Protein AF-A0A2V5XEL5-F1 (afdb_monomer_lite)

Radius of gyration: 13.56 Å; chains: 1; bounding box: 32×24×36 Å

Sequence (97 aa):
MRRMNNFTPRAQQVLQLARKEADRFNHNYVGTEHLLLGLIKLGQGVAVNVLQKMGLDLETVRMEVEKQVGSGPETKIVGNIPYTPRVKKVLALAGKE

Foldseek 3Di:
DPDPVPDDPLLVQLVVQLVVLCVVLLHLEREPLSSLLSNCVSVDDDSVVVCVVVVHHSVNSSVVVCVVPPGDDPDHDPDDRYYDPVVVVVVVVVVVD

pLDDT: mean 86.6, std 10.84, range [43.22, 96.5]

Secondary structure (DSSP, 8-state):
---GGGS-HHHHHHHHHHHHHHHHTT-SSB-HHHHHHHHHHT--SHHHHHHHHTT--HHHHHHHHHHHH----SS---S-PPBPHHHHHHHHHHTT-

Structure (mmCIF, N/CA/C/O backbone):
data_AF-A0A2V5XEL5-F1
#
_entry.id   AF-A0A2V5XEL5-F1
#
loop_
_atom_site.group_PDB
_atom_site.id
_atom_site.type_symbol
_atom_site.label_atom_id
_atom_site.label_alt_id
_atom_site.label_comp_id
_atom_site.label_asym_id
_atom_site.label_entity_id
_atom_site.label_seq_id
_atom_site.pdbx_PDB_ins_code
_atom_site.Cartn_x
_atom_site.Cartn_y
_atom_site.Cartn_z
_atom_site.occupancy
_atom_site.B_iso_or_equiv
_atom_site.auth_seq_id
_atom_site.auth_comp_id
_atom_site.auth_asym_id
_atom_site.auth_atom_id
_atom_site.pdbx_PDB_model_num
ATOM 1 N N . MET A 1 1 ? -6.998 -13.439 -16.107 1.00 43.22 1 MET A N 1
ATOM 2 C CA . MET A 1 1 ? -6.780 -12.116 -15.476 1.00 43.22 1 MET A CA 1
ATOM 3 C C . MET A 1 1 ? -8.085 -11.692 -14.806 1.00 43.22 1 MET A C 1
ATOM 5 O O . MET A 1 1 ? -8.964 -11.154 -15.465 1.00 43.22 1 MET A O 1
ATOM 9 N N . ARG A 1 2 ? -8.294 -12.075 -13.537 1.00 44.34 2 ARG A N 1
ATOM 10 C CA . ARG A 1 2 ? -9.549 -11.804 -12.815 1.00 44.34 2 ARG A CA 1
ATOM 11 C C . ARG A 1 2 ? -9.604 -10.294 -12.548 1.00 44.34 2 ARG A C 1
ATOM 13 O O . ARG A 1 2 ? -8.691 -9.760 -11.924 1.00 44.34 2 ARG A O 1
ATOM 20 N N . ARG A 1 3 ? -10.579 -9.607 -13.154 1.00 49.34 3 ARG A N 1
ATOM 21 C CA . ARG A 1 3 ? -10.672 -8.139 -13.202 1.00 49.34 3 ARG A CA 1
ATOM 22 C C . ARG A 1 3 ? -10.624 -7.553 -11.787 1.00 49.34 3 ARG A C 1
ATOM 24 O O . ARG A 1 3 ? -11.320 -8.034 -10.901 1.00 49.34 3 ARG A O 1
ATOM 31 N N . MET A 1 4 ? -9.875 -6.466 -11.608 1.00 55.19 4 MET A N 1
ATOM 32 C CA . MET A 1 4 ? -9.836 -5.646 -10.383 1.00 55.19 4 MET A CA 1
ATOM 33 C C . MET A 1 4 ? -11.179 -4.928 -10.086 1.00 55.19 4 MET A C 1
ATOM 35 O O . MET A 1 4 ? -11.240 -4.085 -9.198 1.00 55.19 4 MET A O 1
ATOM 39 N N . ASN A 1 5 ? -12.259 -5.275 -10.800 1.00 55.72 5 ASN A N 1
ATOM 40 C CA . ASN A 1 5 ? -13.586 -4.655 -10.723 1.00 55.72 5 ASN A CA 1
ATOM 41 C C . ASN A 1 5 ? -14.441 -5.138 -9.536 1.00 55.72 5 ASN A C 1
ATOM 43 O O . ASN A 1 5 ? -15.536 -4.624 -9.355 1.00 55.72 5 ASN A O 1
ATOM 47 N N . ASN A 1 6 ? -13.965 -6.090 -8.724 1.00 73.12 6 ASN A N 1
ATOM 48 C CA . ASN A 1 6 ? -14.725 -6.626 -7.582 1.00 73.12 6 ASN A CA 1
ATOM 49 C C . ASN A 1 6 ? -14.360 -5.984 -6.232 1.00 73.12 6 ASN A C 1
ATOM 51 O O . ASN A 1 6 ? -14.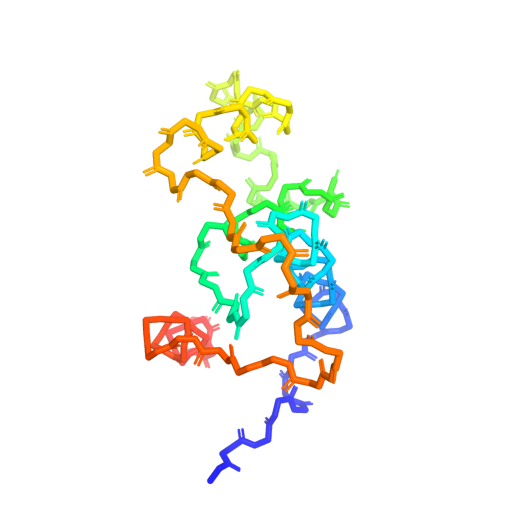825 -6.438 -5.192 1.00 73.12 6 ASN A O 1
ATOM 55 N N . PHE A 1 7 ? -13.516 -4.952 -6.223 1.00 83.19 7 PHE A N 1
ATOM 56 C CA . PHE A 1 7 ? -13.183 -4.232 -4.997 1.00 83.19 7 PHE A CA 1
ATOM 57 C C . PHE A 1 7 ? -14.164 -3.090 -4.743 1.00 83.19 7 PHE A C 1
ATOM 59 O O . PHE A 1 7 ? -14.578 -2.403 -5.676 1.00 83.19 7 PHE A O 1
ATOM 66 N N . THR A 1 8 ? -14.488 -2.861 -3.467 1.00 87.75 8 THR A N 1
ATOM 67 C CA . THR A 1 8 ? -15.281 -1.699 -3.044 1.00 87.75 8 THR A CA 1
ATOM 68 C C . THR A 1 8 ? -14.617 -0.396 -3.511 1.00 87.75 8 THR A C 1
ATOM 70 O O . THR A 1 8 ? -13.388 -0.362 -3.649 1.00 87.75 8 THR A O 1
ATOM 73 N N . PRO A 1 9 ? -15.370 0.707 -3.696 1.00 90.06 9 PRO A N 1
ATOM 74 C CA . PRO A 1 9 ? -14.787 2.002 -4.069 1.00 90.06 9 PRO A CA 1
ATOM 75 C C . PRO A 1 9 ? -13.635 2.419 -3.144 1.00 90.06 9 PRO A C 1
ATOM 77 O O . PRO A 1 9 ? -12.600 2.913 -3.584 1.00 90.06 9 PRO A O 1
ATOM 80 N N . ARG A 1 10 ? -13.771 2.103 -1.854 1.00 88.50 10 ARG A N 1
ATOM 81 C CA . ARG A 1 10 ? -12.737 2.304 -0.841 1.00 88.50 10 ARG A CA 1
ATOM 82 C C . ARG A 1 10 ? -11.468 1.496 -1.119 1.00 88.50 10 ARG A C 1
ATOM 84 O O . ARG A 1 10 ? -10.370 2.039 -1.059 1.00 88.50 10 ARG A O 1
ATOM 91 N N . ALA A 1 11 ? -11.598 0.205 -1.415 1.00 89.56 11 ALA A N 1
ATOM 92 C CA . ALA A 1 11 ? -10.452 -0.640 -1.740 1.00 89.56 11 ALA A CA 1
ATOM 93 C C . ALA A 1 11 ? -9.785 -0.208 -3.059 1.00 89.56 11 ALA A C 1
ATOM 95 O O . ALA A 1 11 ? -8.560 -0.198 -3.153 1.00 89.56 11 ALA A O 1
ATOM 96 N N . GLN A 1 12 ? -10.559 0.249 -4.048 1.00 91.88 12 GLN A N 1
ATOM 97 C CA . GLN A 1 12 ? -10.006 0.857 -5.262 1.00 91.88 12 GLN A CA 1
ATOM 98 C C . GLN A 1 12 ? -9.218 2.139 -4.957 1.00 91.88 12 GLN A C 1
ATOM 100 O O . GLN A 1 12 ? -8.131 2.331 -5.502 1.00 91.88 12 GLN A O 1
ATOM 105 N N . GLN A 1 13 ? -9.709 2.983 -4.045 1.00 93.25 13 GLN A N 1
ATOM 106 C CA . GLN A 1 13 ? -8.990 4.176 -3.600 1.00 93.25 13 GLN A CA 1
ATOM 107 C C . GLN A 1 13 ? -7.659 3.822 -2.920 1.00 93.25 13 GLN A C 1
ATOM 109 O O . GLN A 1 13 ? -6.645 4.448 -3.221 1.00 93.25 13 GLN A O 1
ATOM 114 N N . VAL A 1 14 ? -7.618 2.784 -2.077 1.00 93.56 14 VAL A N 1
ATOM 115 C CA . VAL A 1 14 ? -6.360 2.281 -1.485 1.00 93.56 14 VAL A CA 1
ATOM 116 C C . VAL A 1 14 ? -5.363 1.870 -2.569 1.00 93.56 14 VAL A C 1
ATOM 118 O O . VAL A 1 14 ? -4.190 2.228 -2.493 1.00 93.56 14 VAL A O 1
ATOM 121 N N . LEU A 1 15 ? -5.816 1.174 -3.616 1.00 94.06 15 LEU A N 1
ATOM 122 C CA . LEU A 1 15 ? -4.958 0.772 -4.735 1.00 94.06 15 LEU A CA 1
ATOM 123 C C . LEU A 1 15 ? -4.412 1.967 -5.527 1.00 94.06 15 LEU A C 1
ATOM 125 O O . LEU A 1 15 ? -3.274 1.916 -5.994 1.00 94.06 15 LEU A O 1
ATOM 129 N N . GLN A 1 16 ? -5.198 3.035 -5.678 1.00 94.44 16 GLN A N 1
ATOM 130 C CA . GLN A 1 16 ? -4.740 4.280 -6.302 1.00 94.44 16 GLN A CA 1
ATOM 131 C C . GLN A 1 16 ? -3.718 5.006 -5.423 1.00 94.44 16 GLN A C 1
ATOM 133 O O . GLN A 1 16 ? -2.699 5.473 -5.928 1.00 94.44 16 GLN A O 1
ATOM 138 N N . LEU A 1 17 ? -3.956 5.076 -4.110 1.00 95.44 17 LEU A N 1
ATOM 139 C CA . LEU A 1 17 ? -3.008 5.663 -3.161 1.00 95.44 17 LEU A CA 1
ATOM 140 C C . LEU A 1 17 ? -1.692 4.878 -3.135 1.00 95.44 17 LEU A C 1
ATOM 142 O O . LEU A 1 17 ? -0.630 5.486 -3.166 1.00 95.44 17 LEU A O 1
ATOM 146 N N . ALA A 1 18 ? -1.749 3.547 -3.193 1.00 95.44 18 ALA A N 1
ATOM 147 C CA . ALA A 1 18 ? -0.559 2.706 -3.277 1.00 95.44 18 ALA A CA 1
ATOM 148 C C . ALA A 1 18 ? 0.290 3.006 -4.523 1.00 95.44 18 ALA A C 1
ATOM 150 O O . ALA A 1 18 ? 1.513 3.047 -4.442 1.00 95.44 18 ALA A O 1
ATOM 151 N N . ARG A 1 19 ? -0.341 3.270 -5.675 1.00 94.88 19 ARG A N 1
ATOM 152 C CA . ARG A 1 19 ? 0.385 3.694 -6.885 1.00 94.88 19 ARG A CA 1
ATOM 153 C C . ARG A 1 19 ? 1.093 5.031 -6.683 1.00 94.88 19 ARG A C 1
ATOM 155 O O . ARG A 1 19 ? 2.265 5.134 -7.010 1.00 94.88 19 ARG A O 1
ATOM 162 N N . LYS A 1 20 ? 0.420 6.005 -6.064 1.00 94.06 20 LYS A N 1
ATOM 163 C CA . LYS A 1 20 ? 1.030 7.307 -5.747 1.00 94.06 20 LYS A CA 1
ATOM 164 C C . LYS A 1 20 ? 2.236 7.179 -4.813 1.00 94.06 20 LYS A C 1
ATOM 166 O O . LYS A 1 20 ? 3.202 7.912 -4.977 1.00 94.06 20 LYS A O 1
ATOM 171 N N . GLU A 1 21 ? 2.194 6.263 -3.846 1.00 94.12 21 GLU A N 1
ATOM 172 C CA . GLU A 1 21 ? 3.340 6.010 -2.961 1.00 94.12 21 GLU A CA 1
ATOM 173 C C . GLU A 1 21 ? 4.498 5.330 -3.717 1.00 94.12 21 GLU A C 1
ATOM 175 O O . GLU A 1 21 ? 5.651 5.685 -3.497 1.00 94.12 21 GLU A O 1
ATOM 180 N N . ALA A 1 22 ? 4.220 4.424 -4.664 1.00 94.00 22 ALA A N 1
ATOM 181 C CA . ALA A 1 22 ? 5.258 3.864 -5.539 1.00 94.00 22 ALA A CA 1
ATOM 182 C C . ALA A 1 22 ? 5.909 4.936 -6.425 1.00 94.00 22 ALA A C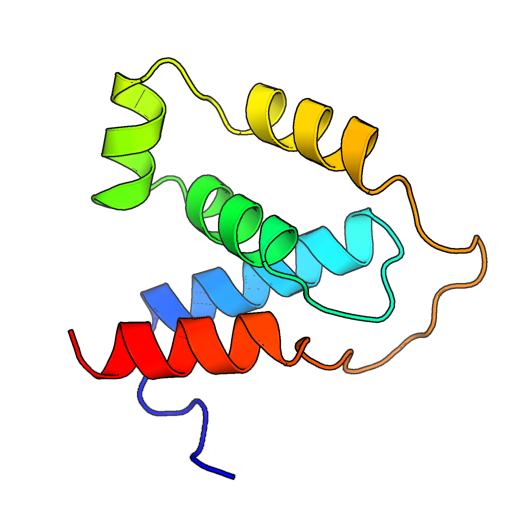 1
ATOM 184 O O . ALA A 1 22 ? 7.135 5.000 -6.518 1.00 94.00 22 ALA A O 1
ATOM 185 N N . ASP A 1 23 ? 5.104 5.845 -6.982 1.00 91.81 23 ASP A N 1
ATOM 186 C CA . ASP A 1 23 ? 5.597 6.984 -7.760 1.00 91.81 23 ASP A CA 1
ATOM 187 C C . ASP A 1 23 ? 6.441 7.952 -6.913 1.00 91.81 23 ASP A C 1
ATOM 189 O O . ASP A 1 23 ? 7.369 8.583 -7.430 1.00 91.81 23 ASP A O 1
ATOM 193 N N . ARG A 1 24 ? 6.122 8.087 -5.617 1.00 91.00 24 ARG A N 1
ATOM 194 C CA . ARG A 1 24 ? 6.864 8.914 -4.652 1.00 91.00 24 ARG A CA 1
ATOM 195 C C . ARG A 1 24 ? 8.244 8.336 -4.350 1.00 91.00 24 ARG A C 1
ATOM 197 O O . ARG A 1 24 ? 9.184 9.109 -4.218 1.00 91.00 24 ARG A O 1
ATOM 204 N N . PHE A 1 25 ? 8.365 7.012 -4.288 1.00 91.44 25 PHE A N 1
ATOM 205 C CA . PHE A 1 25 ? 9.644 6.322 -4.101 1.00 91.44 25 PHE A CA 1
ATOM 206 C C . PHE A 1 25 ? 10.393 6.031 -5.407 1.00 91.44 25 PHE A C 1
ATOM 208 O O . PHE A 1 25 ? 11.406 5.345 -5.381 1.00 91.44 25 PHE A O 1
ATOM 215 N N . ASN A 1 26 ? 9.920 6.514 -6.560 1.00 91.88 26 ASN A N 1
ATOM 216 C CA . ASN A 1 26 ? 10.487 6.188 -7.877 1.00 91.88 26 ASN A CA 1
ATOM 217 C C . ASN A 1 26 ? 10.533 4.672 -8.164 1.00 91.88 26 ASN A C 1
ATOM 219 O O . ASN A 1 26 ? 11.390 4.192 -8.907 1.00 91.88 26 ASN A O 1
ATOM 223 N N . HIS A 1 27 ? 9.616 3.896 -7.585 1.00 92.56 27 HIS A N 1
ATOM 224 C CA . HIS A 1 27 ? 9.544 2.460 -7.818 1.00 92.56 27 HIS A CA 1
ATOM 225 C C . HIS A 1 27 ? 8.734 2.143 -9.072 1.00 92.56 27 HIS A C 1
ATOM 227 O O . HIS A 1 27 ? 7.573 2.514 -9.2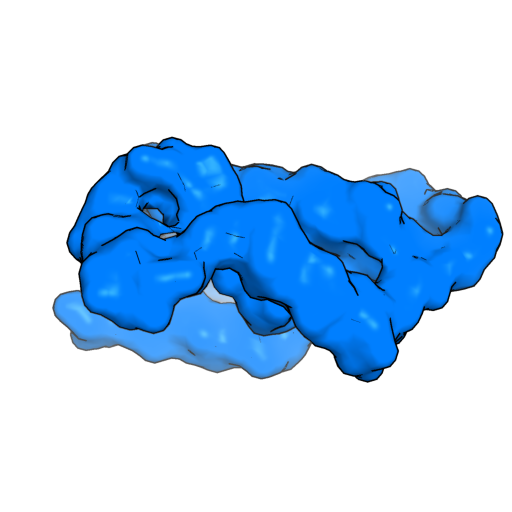13 1.00 92.56 27 HIS A O 1
ATOM 233 N N . ASN A 1 28 ? 9.324 1.340 -9.957 1.00 92.69 28 ASN A N 1
ATOM 234 C CA . ASN A 1 28 ? 8.692 0.901 -11.205 1.00 92.69 28 ASN A CA 1
ATOM 235 C C . ASN A 1 28 ? 7.730 -0.291 -11.006 1.00 92.69 28 ASN A C 1
ATOM 237 O O . ASN A 1 28 ? 7.436 -1.034 -11.941 1.00 92.69 28 ASN A O 1
ATOM 241 N N . TYR A 1 29 ? 7.266 -0.512 -9.776 1.00 93.62 29 TYR A N 1
ATOM 242 C CA . TYR A 1 29 ? 6.336 -1.566 -9.387 1.00 93.62 29 TYR A CA 1
ATOM 243 C C . TYR A 1 29 ? 5.561 -1.152 -8.134 1.00 93.62 29 TYR A C 1
ATOM 245 O O . TYR A 1 29 ? 6.038 -0.370 -7.318 1.00 93.62 29 TYR A O 1
ATOM 253 N N . VAL A 1 30 ? 4.383 -1.742 -7.931 1.00 95.25 30 VAL A N 1
ATOM 254 C CA . VAL A 1 30 ? 3.633 -1.608 -6.675 1.00 95.25 30 VAL A CA 1
ATOM 255 C C . VAL A 1 30 ? 3.860 -2.848 -5.818 1.00 95.25 30 VAL A C 1
ATOM 257 O O . VAL A 1 30 ? 3.342 -3.934 -6.110 1.00 95.25 30 VAL A O 1
ATOM 260 N N . GLY A 1 31 ? 4.662 -2.678 -4.771 1.00 95.62 31 GLY A N 1
ATOM 261 C CA . GLY A 1 31 ? 4.910 -3.663 -3.717 1.00 95.62 31 GLY A CA 1
ATOM 262 C C . GLY A 1 31 ? 3.927 -3.587 -2.543 1.00 95.62 31 GLY A C 1
ATOM 263 O O . GLY A 1 31 ? 2.971 -2.809 -2.541 1.00 95.62 31 GLY A O 1
ATOM 264 N N . THR A 1 32 ? 4.129 -4.450 -1.548 1.00 95.75 32 THR A N 1
ATOM 265 C CA . THR A 1 32 ? 3.234 -4.569 -0.381 1.00 95.75 32 THR A CA 1
ATOM 266 C C . THR A 1 32 ? 3.349 -3.385 0.574 1.00 95.75 32 THR A C 1
ATOM 268 O O . THR A 1 32 ? 2.365 -2.994 1.189 1.00 95.75 32 THR A O 1
ATOM 271 N N . GLU A 1 33 ? 4.530 -2.790 0.650 1.00 95.19 33 GLU A N 1
ATOM 272 C CA . GLU A 1 33 ? 4.855 -1.572 1.381 1.00 95.19 33 GLU A CA 1
ATOM 273 C C . GLU A 1 33 ? 4.047 -0.374 0.870 1.00 95.19 33 GLU A C 1
ATOM 275 O O . GLU A 1 33 ? 3.427 0.344 1.647 1.00 95.19 33 GLU A O 1
ATOM 280 N N . HIS A 1 34 ? 3.919 -0.232 -0.448 1.00 96.50 34 HIS A N 1
ATOM 281 C CA . HIS A 1 34 ? 3.082 0.795 -1.059 1.00 96.50 34 HIS A CA 1
ATOM 282 C C . HIS A 1 34 ? 1.598 0.575 -0.760 1.00 96.50 34 HIS A C 1
ATOM 284 O O . HIS A 1 34 ? 0.856 1.526 -0.528 1.00 96.50 34 HIS A O 1
ATOM 290 N N . LEU A 1 35 ? 1.156 -0.688 -0.739 1.00 95.00 35 LEU A N 1
ATOM 291 C CA . LEU A 1 35 ? -0.218 -1.033 -0.381 1.00 95.00 35 LEU A CA 1
ATOM 292 C C . LEU A 1 35 ? -0.523 -0.693 1.084 1.00 95.00 35 LEU A C 1
ATOM 294 O O . LEU A 1 35 ? -1.586 -0.142 1.366 1.00 95.00 35 LEU A O 1
ATOM 298 N N . LEU A 1 36 ? 0.415 -0.972 1.992 1.00 93.06 36 LEU A N 1
ATOM 299 C CA . LEU A 1 36 ? 0.334 -0.581 3.399 1.00 93.06 36 LEU A CA 1
ATOM 300 C C . LEU A 1 36 ? 0.235 0.942 3.541 1.00 93.06 36 LEU A C 1
ATOM 302 O O . LEU A 1 36 ? -0.676 1.437 4.201 1.00 93.06 36 LEU A O 1
ATOM 306 N N . LEU A 1 37 ? 1.117 1.691 2.878 1.00 94.00 37 LEU A N 1
ATOM 307 C CA . LEU A 1 37 ? 1.093 3.153 2.921 1.00 94.00 37 LEU A CA 1
ATOM 308 C C . LEU A 1 37 ? -0.192 3.721 2.320 1.00 94.00 37 LEU A C 1
ATOM 310 O O . LEU A 1 37 ? -0.782 4.623 2.906 1.00 94.00 37 LEU A O 1
ATOM 314 N N . GLY A 1 38 ? -0.689 3.155 1.218 1.00 93.94 38 GLY A N 1
ATOM 315 C CA . GLY A 1 38 ? -1.978 3.531 0.638 1.00 93.94 38 GLY A CA 1
ATOM 316 C C . GLY A 1 38 ? -3.157 3.267 1.580 1.00 93.94 38 GLY A C 1
ATOM 317 O O . GLY A 1 38 ? -4.090 4.069 1.643 1.00 93.94 38 GLY A O 1
ATOM 318 N N . LEU A 1 39 ? -3.104 2.175 2.350 1.00 91.56 39 LEU A N 1
ATOM 319 C CA . LEU A 1 39 ? -4.115 1.829 3.347 1.00 91.56 39 LEU A CA 1
ATOM 320 C C . LEU A 1 39 ? -4.108 2.814 4.518 1.00 91.56 39 LEU A C 1
ATOM 322 O O . LEU A 1 39 ? -5.169 3.296 4.904 1.00 91.56 39 LEU A O 1
ATOM 326 N N . ILE A 1 40 ? -2.927 3.157 5.039 1.00 90.19 40 ILE A N 1
ATOM 327 C CA . ILE A 1 40 ? -2.771 4.144 6.117 1.00 90.19 40 ILE A CA 1
ATOM 328 C C . ILE A 1 40 ? -3.165 5.542 5.627 1.00 90.19 40 ILE A C 1
ATOM 330 O O . ILE A 1 40 ? -3.905 6.251 6.306 1.00 90.19 40 ILE A O 1
ATOM 334 N N . LYS A 1 41 ? -2.730 5.926 4.418 1.00 90.81 41 LYS A N 1
ATOM 335 C CA . LYS A 1 41 ? -3.001 7.231 3.794 1.00 90.81 41 LYS A CA 1
ATOM 336 C C . LYS A 1 41 ? -4.485 7.480 3.567 1.00 90.81 41 LYS A C 1
ATOM 338 O O . LYS A 1 41 ? -4.903 8.635 3.591 1.00 90.81 41 LYS A O 1
ATOM 343 N N . LEU A 1 42 ? -5.279 6.425 3.367 1.00 90.31 42 LEU A N 1
ATOM 344 C CA . LEU A 1 42 ? -6.731 6.549 3.296 1.00 90.31 42 LEU A CA 1
ATOM 345 C C . LEU A 1 42 ? -7.291 7.227 4.561 1.00 90.31 42 LEU A C 1
ATOM 347 O O . LEU A 1 42 ? -8.312 7.900 4.472 1.00 90.31 42 LEU A O 1
ATOM 351 N N . GLY A 1 43 ? -6.632 7.070 5.716 1.00 83.50 43 GLY A N 1
ATOM 352 C CA . GLY A 1 43 ? -6.928 7.812 6.948 1.00 83.50 43 GLY A CA 1
ATOM 353 C C . GLY A 1 43 ? -8.217 7.391 7.653 1.00 83.50 43 GLY A C 1
ATOM 354 O O . GLY A 1 43 ? -8.576 7.946 8.683 1.00 83.50 43 GLY A O 1
ATOM 355 N N . GLN A 1 44 ? -8.914 6.396 7.114 1.00 81.88 44 GLN A N 1
ATOM 356 C CA . GLN A 1 44 ? -10.151 5.869 7.666 1.00 81.88 44 GLN A CA 1
ATOM 357 C C . GLN A 1 44 ? -10.134 4.345 7.610 1.00 81.88 44 GLN A C 1
ATOM 359 O O . GLN A 1 44 ? -9.656 3.751 6.637 1.00 81.88 44 GLN A O 1
ATOM 364 N N . GLY A 1 45 ? -10.841 3.714 8.550 1.00 80.75 45 GLY A N 1
ATOM 365 C CA . GLY A 1 45 ? -11.219 2.298 8.496 1.00 80.75 45 GLY A CA 1
ATOM 366 C C . GLY A 1 45 ? -10.562 1.457 9.569 1.00 80.75 45 GLY A C 1
ATOM 367 O O . GLY A 1 45 ? -9.668 1.916 10.269 1.00 80.75 45 GLY A O 1
ATOM 368 N N . VAL A 1 46 ? -11.007 0.205 9.681 1.00 84.62 46 VAL A N 1
ATOM 369 C CA . VAL A 1 46 ? -10.580 -0.696 10.760 1.00 84.62 46 VAL A CA 1
ATOM 370 C C . VAL A 1 46 ? -9.058 -0.849 10.791 1.00 84.62 46 VAL A C 1
ATOM 372 O O . VAL A 1 46 ? -8.462 -0.665 11.843 1.00 84.62 46 VAL A O 1
ATOM 375 N N . ALA A 1 47 ? -8.418 -1.090 9.643 1.00 80.81 47 ALA A N 1
ATOM 376 C CA . ALA A 1 47 ? -6.965 -1.256 9.579 1.00 80.81 47 ALA A CA 1
ATOM 3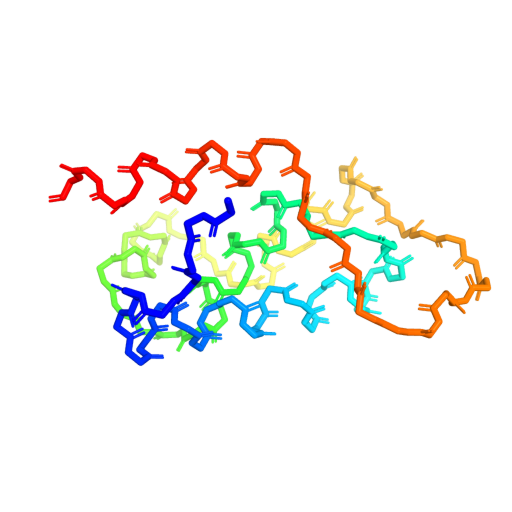77 C C . ALA A 1 47 ? -6.190 -0.001 10.021 1.00 80.81 47 ALA A C 1
ATOM 379 O O . ALA A 1 47 ? -5.226 -0.115 10.772 1.00 80.81 47 ALA A O 1
ATOM 380 N N . VAL A 1 48 ? -6.636 1.193 9.610 1.00 85.00 48 VAL A N 1
ATOM 381 C CA . VAL A 1 48 ? -6.025 2.466 10.031 1.00 85.00 48 VAL A CA 1
ATOM 382 C C . VAL A 1 48 ? -6.174 2.653 11.538 1.00 85.00 48 VAL A C 1
ATOM 384 O O . VAL A 1 48 ? -5.198 2.951 12.217 1.00 85.00 48 VAL A O 1
ATOM 387 N N . ASN A 1 49 ? -7.370 2.394 12.070 1.00 86.75 49 ASN A N 1
ATOM 388 C CA . ASN A 1 49 ? -7.644 2.520 13.498 1.00 86.75 49 ASN A CA 1
ATOM 389 C C . ASN A 1 49 ? -6.799 1.544 14.331 1.00 86.75 49 ASN A C 1
ATOM 391 O O . ASN A 1 49 ? -6.359 1.901 15.419 1.00 86.75 49 ASN A O 1
ATOM 395 N N . VAL A 1 50 ? -6.571 0.318 13.846 1.00 88.69 50 VAL A N 1
ATOM 396 C CA . VAL A 1 50 ? -5.693 -0.653 14.520 1.00 88.69 50 VAL A CA 1
ATOM 397 C C . VAL A 1 50 ? -4.258 -0.133 14.565 1.00 88.69 50 VAL A C 1
ATOM 399 O O . VAL A 1 50 ? -3.666 -0.117 15.638 1.00 88.69 50 VAL A O 1
ATOM 402 N N . LEU A 1 51 ? -3.722 0.353 13.442 1.00 85.00 51 LEU A N 1
ATOM 403 C CA . LEU A 1 51 ? -2.358 0.890 13.384 1.00 85.00 51 LEU A CA 1
ATOM 404 C C . LEU A 1 51 ? -2.185 2.116 14.294 1.00 85.00 51 LEU A C 1
ATOM 406 O O . LEU A 1 51 ? -1.237 2.171 15.072 1.00 85.00 51 LEU A O 1
ATOM 410 N N . GLN A 1 52 ? -3.153 3.035 14.297 1.00 85.81 52 GLN A N 1
ATOM 411 C CA . GLN A 1 52 ? -3.148 4.189 15.202 1.00 85.81 52 GLN A CA 1
ATOM 412 C C . GLN A 1 52 ? -3.198 3.775 16.678 1.00 85.81 52 GLN A C 1
ATOM 414 O O . GLN A 1 52 ? -2.473 4.335 17.496 1.00 85.81 52 GLN A O 1
ATOM 419 N N . LYS A 1 53 ? -3.999 2.760 17.034 1.00 89.00 53 LYS A N 1
ATOM 420 C CA . LYS A 1 53 ? -4.034 2.205 18.401 1.00 89.00 53 LYS A CA 1
ATOM 421 C C . LYS A 1 53 ? -2.716 1.553 18.821 1.00 89.00 53 LYS A C 1
ATOM 423 O O . LYS A 1 53 ? -2.453 1.457 20.013 1.00 89.00 53 LYS A O 1
ATOM 428 N N . MET A 1 54 ? -1.895 1.125 17.864 1.00 89.19 54 MET A N 1
ATOM 429 C CA . MET A 1 54 ? -0.540 0.621 18.104 1.00 89.19 54 MET A CA 1
ATOM 430 C C . MET A 1 54 ? 0.514 1.742 18.158 1.00 89.19 54 MET A C 1
ATOM 432 O O . MET A 1 54 ? 1.701 1.446 18.247 1.00 89.19 54 MET A O 1
ATOM 436 N N . GLY A 1 55 ? 0.104 3.015 18.096 1.00 86.50 55 GLY A N 1
ATOM 437 C CA . GLY A 1 55 ? 1.013 4.163 18.090 1.00 86.50 55 GLY A CA 1
ATOM 438 C C . GLY A 1 55 ? 1.714 4.395 16.749 1.00 86.50 55 GLY A C 1
ATOM 439 O O . GLY A 1 55 ? 2.715 5.101 16.706 1.00 86.50 55 GLY A O 1
ATOM 440 N N . LEU A 1 56 ? 1.216 3.799 15.660 1.00 87.88 56 LEU A N 1
ATOM 441 C CA . LEU A 1 56 ? 1.798 3.930 14.327 1.00 87.88 56 LEU A CA 1
ATOM 442 C C . LEU A 1 56 ? 1.025 4.964 13.506 1.00 87.88 56 LEU A C 1
ATOM 444 O O . LEU A 1 56 ? -0.115 4.728 13.092 1.00 87.88 56 LEU A O 1
ATOM 448 N N . ASP A 1 57 ? 1.664 6.100 13.239 1.00 83.94 57 ASP A N 1
ATOM 449 C CA . ASP A 1 57 ? 1.191 7.089 12.275 1.00 83.94 57 ASP A CA 1
ATOM 450 C C . ASP A 1 57 ? 1.802 6.874 10.873 1.00 83.94 57 ASP A C 1
ATOM 452 O O . ASP A 1 57 ? 2.723 6.082 10.660 1.00 83.94 57 ASP A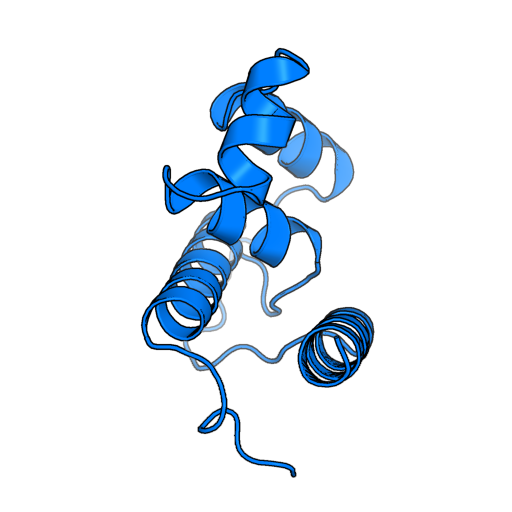 O 1
ATOM 456 N N . LEU A 1 58 ? 1.252 7.584 9.885 1.00 82.88 58 LEU A N 1
ATOM 457 C CA . LEU A 1 58 ? 1.663 7.481 8.486 1.00 82.88 58 LEU A CA 1
ATOM 458 C C . LEU A 1 58 ? 3.124 7.876 8.245 1.00 82.88 58 LEU A C 1
ATOM 460 O O . LEU A 1 58 ? 3.781 7.269 7.402 1.00 82.88 58 LEU A O 1
ATOM 464 N N . GLU A 1 59 ? 3.598 8.921 8.911 1.00 88.44 59 GLU A N 1
ATOM 465 C CA . GLU A 1 59 ? 4.952 9.438 8.749 1.00 88.44 59 GLU A CA 1
ATOM 466 C C . GLU A 1 59 ? 5.969 8.440 9.294 1.00 88.44 59 GLU A C 1
ATOM 468 O O . GLU A 1 59 ? 6.906 8.073 8.586 1.00 88.44 59 GLU A O 1
ATOM 473 N N . THR A 1 60 ? 5.714 7.915 10.495 1.00 90.56 60 THR A N 1
ATOM 474 C CA . THR A 1 60 ? 6.553 6.903 11.145 1.00 90.56 60 THR A CA 1
ATOM 475 C C . THR A 1 60 ? 6.692 5.655 10.272 1.00 90.56 60 THR A C 1
ATOM 477 O O . THR A 1 60 ? 7.804 5.203 9.998 1.00 90.56 60 THR A O 1
ATOM 480 N N . VAL A 1 61 ? 5.577 5.125 9.753 1.00 90.69 61 VAL A N 1
ATOM 481 C CA . VAL A 1 61 ? 5.613 3.938 8.880 1.00 90.69 61 VAL A CA 1
ATOM 482 C C . VAL A 1 61 ? 6.313 4.239 7.554 1.00 90.69 61 VAL A C 1
ATOM 484 O O . VAL A 1 61 ? 7.070 3.410 7.053 1.00 90.69 61 VAL A O 1
ATOM 487 N N . ARG A 1 62 ? 6.089 5.421 6.976 1.00 89.56 62 ARG A N 1
ATOM 488 C CA . ARG A 1 62 ? 6.731 5.830 5.722 1.00 89.56 62 ARG A CA 1
ATOM 489 C C . ARG A 1 62 ? 8.246 5.925 5.858 1.00 89.56 62 ARG A C 1
ATOM 491 O O . ARG A 1 62 ? 8.931 5.417 4.978 1.00 89.56 62 ARG A O 1
ATOM 498 N N . MET A 1 63 ? 8.750 6.547 6.923 1.00 91.69 63 MET A N 1
ATOM 499 C CA . MET A 1 63 ? 10.192 6.663 7.161 1.00 91.69 63 MET A CA 1
ATOM 500 C C . MET A 1 63 ? 10.849 5.286 7.278 1.00 91.69 63 MET A C 1
ATOM 502 O O . MET A 1 63 ? 11.906 5.051 6.696 1.00 91.69 63 MET A O 1
ATOM 506 N N . GLU A 1 64 ? 10.203 4.354 7.980 1.00 92.75 64 GLU A N 1
ATOM 507 C CA . GLU A 1 64 ? 10.735 3.000 8.138 1.00 92.75 64 GLU A CA 1
ATOM 508 C C . GLU A 1 64 ? 10.700 2.208 6.822 1.00 92.75 64 GLU A C 1
ATOM 510 O O . GLU A 1 64 ? 11.655 1.506 6.496 1.00 92.75 64 GLU A O 1
ATOM 515 N N . VAL A 1 65 ? 9.642 2.366 6.018 1.00 92.00 65 VAL A N 1
ATOM 516 C CA . VAL A 1 65 ? 9.593 1.793 4.664 1.00 92.00 65 VAL A CA 1
ATOM 517 C C . VAL A 1 65 ? 10.730 2.349 3.812 1.00 92.00 65 VAL A C 1
ATOM 519 O O . VAL A 1 65 ? 11.493 1.569 3.253 1.00 92.00 65 VAL A O 1
ATOM 522 N N . GLU A 1 66 ? 10.882 3.672 3.746 1.00 90.75 66 GLU A N 1
ATOM 523 C CA . GLU A 1 66 ? 11.916 4.339 2.947 1.00 90.75 66 GLU A CA 1
ATOM 524 C C . GLU A 1 66 ? 13.324 3.859 3.315 1.00 90.75 66 GLU A C 1
ATOM 526 O O . GLU A 1 66 ? 14.132 3.564 2.438 1.00 90.75 66 GLU A O 1
ATOM 531 N N . LYS A 1 67 ? 13.591 3.677 4.610 1.00 92.50 67 LYS A N 1
ATOM 532 C CA . LYS A 1 67 ? 14.853 3.124 5.110 1.00 92.50 67 LYS A CA 1
ATOM 533 C C . LYS A 1 67 ? 15.104 1.683 4.651 1.00 92.50 67 LYS A C 1
ATOM 535 O O . LYS A 1 67 ? 16.252 1.316 4.417 1.00 92.50 67 LYS A O 1
ATOM 540 N N . GLN A 1 68 ? 14.060 0.860 4.553 1.00 91.88 68 GLN A N 1
ATOM 541 C CA . GLN A 1 68 ? 14.185 -0.556 4.191 1.00 91.88 68 GLN A CA 1
ATOM 542 C C . GLN A 1 68 ? 14.250 -0.801 2.683 1.00 91.88 68 GLN A C 1
ATOM 544 O O . GLN A 1 68 ? 14.976 -1.696 2.252 1.00 91.88 68 GLN A O 1
ATOM 549 N N . VAL A 1 69 ? 13.476 -0.059 1.886 1.00 88.12 69 VAL A N 1
ATOM 550 C CA . VAL A 1 69 ? 13.381 -0.291 0.433 1.00 88.12 69 VAL A CA 1
ATOM 551 C C . VAL A 1 69 ? 14.181 0.708 -0.400 1.00 88.12 69 VAL A C 1
ATOM 553 O O . VAL A 1 69 ? 14.483 0.417 -1.554 1.00 88.12 69 VAL A O 1
ATOM 556 N N . GLY A 1 70 ? 14.569 1.844 0.183 1.00 88.94 70 GLY A N 1
ATOM 557 C CA . GLY A 1 70 ? 15.246 2.925 -0.522 1.00 88.94 70 GLY A CA 1
ATOM 558 C C . GLY A 1 70 ? 14.341 3.651 -1.519 1.00 88.94 70 GLY A C 1
ATOM 559 O O . GLY A 1 70 ? 13.118 3.508 -1.513 1.00 88.94 70 GLY A O 1
ATOM 560 N N . SER A 1 71 ? 14.971 4.453 -2.378 1.00 83.56 71 SER A N 1
ATOM 561 C CA . SER A 1 71 ? 14.335 5.043 -3.557 1.00 83.56 71 SER A CA 1
ATOM 562 C C . SER A 1 71 ? 14.805 4.321 -4.818 1.00 83.56 71 SER A C 1
ATOM 564 O O . SER A 1 71 ? 15.957 3.896 -4.914 1.00 83.56 71 SER A O 1
ATOM 566 N N . GLY A 1 72 ? 13.913 4.199 -5.796 1.00 82.31 72 GLY A N 1
ATOM 567 C CA . GLY A 1 72 ? 14.229 3.686 -7.121 1.00 82.31 72 GLY A CA 1
ATOM 568 C C . GLY A 1 72 ? 15.107 4.638 -7.948 1.00 82.31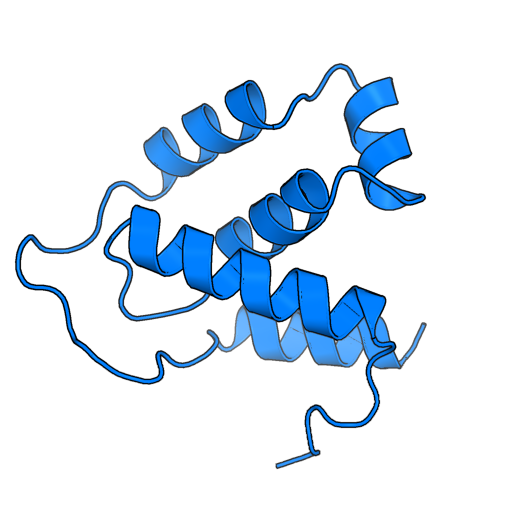 72 GLY A C 1
ATOM 569 O O . GLY A 1 72 ? 15.469 5.723 -7.487 1.00 82.31 72 GLY A O 1
ATOM 570 N N . PRO A 1 73 ? 15.468 4.233 -9.178 1.00 79.12 73 PRO A N 1
ATOM 571 C CA . PRO A 1 73 ? 16.407 4.969 -10.023 1.00 79.12 73 PRO A CA 1
ATOM 572 C C . PRO A 1 73 ? 15.933 6.400 -10.318 1.00 79.12 73 PRO A C 1
ATOM 574 O O . PRO A 1 73 ? 14.733 6.662 -10.397 1.00 79.12 73 PRO A O 1
ATOM 577 N N . GLU A 1 74 ? 16.879 7.320 -10.546 1.00 73.31 74 GLU A N 1
ATOM 578 C CA . GLU A 1 74 ? 16.581 8.725 -10.885 1.00 73.31 74 GLU A CA 1
ATOM 579 C C . GLU A 1 74 ? 15.712 8.854 -12.145 1.00 73.31 74 GLU A C 1
ATOM 581 O O . GLU A 1 74 ? 14.888 9.761 -12.265 1.00 73.31 74 GLU A O 1
ATOM 586 N N . THR A 1 75 ? 15.862 7.920 -13.088 1.00 75.25 75 THR A N 1
ATOM 587 C CA . THR A 1 75 ? 15.035 7.870 -14.294 1.00 75.25 75 THR A CA 1
ATOM 588 C C . THR A 1 75 ? 13.702 7.184 -14.008 1.00 75.25 75 THR A C 1
ATOM 590 O O . THR A 1 75 ? 13.623 5.960 -13.876 1.00 75.25 75 THR A O 1
ATOM 593 N N . LYS A 1 76 ? 12.628 7.978 -13.968 1.00 71.06 76 LYS A N 1
ATOM 594 C CA . LYS A 1 76 ? 11.257 7.472 -13.835 1.00 71.06 76 LYS A CA 1
ATOM 595 C C . LYS A 1 76 ? 10.791 6.767 -15.104 1.00 71.06 76 LYS A C 1
ATOM 597 O O . LYS A 1 76 ? 10.789 7.361 -16.182 1.00 71.06 76 LYS A O 1
ATOM 602 N N . ILE A 1 77 ? 10.284 5.543 -14.961 1.00 72.12 77 ILE A N 1
ATOM 603 C CA . ILE A 1 77 ? 9.473 4.919 -16.009 1.00 72.12 77 ILE A CA 1
ATOM 604 C C . ILE A 1 77 ? 8.063 5.503 -15.908 1.00 72.12 77 ILE A C 1
ATOM 606 O O . ILE A 1 77 ? 7.336 5.249 -14.950 1.00 72.12 77 ILE A O 1
ATOM 610 N N . VAL A 1 78 ? 7.672 6.301 -16.901 1.00 69.50 78 VAL A N 1
ATOM 611 C CA . VAL A 1 78 ? 6.324 6.874 -16.983 1.00 69.50 78 VAL A CA 1
ATOM 612 C C . VAL A 1 78 ? 5.379 5.837 -17.581 1.00 69.50 78 VAL A C 1
ATOM 614 O O . VAL A 1 78 ? 5.569 5.387 -18.709 1.00 69.50 78 VAL A O 1
ATOM 617 N N . GLY A 1 79 ? 4.343 5.453 -16.836 1.00 74.75 79 GLY A N 1
ATOM 618 C CA . GLY A 1 79 ? 3.324 4.533 -17.327 1.00 74.75 79 GLY A CA 1
ATOM 619 C C . GLY A 1 79 ? 2.651 3.728 -16.224 1.00 74.75 79 GLY A C 1
ATOM 620 O O . GLY A 1 79 ? 2.828 3.969 -15.033 1.00 74.75 79 GLY A O 1
ATOM 621 N N . ASN A 1 80 ? 1.842 2.750 -16.629 1.00 79.12 80 ASN A N 1
ATOM 622 C CA . ASN A 1 80 ? 1.146 1.890 -15.683 1.00 79.12 80 ASN A CA 1
ATOM 623 C C . ASN A 1 80 ? 2.114 0.842 -15.114 1.00 79.12 80 ASN A C 1
ATOM 625 O O . ASN A 1 80 ? 2.424 -0.150 -15.773 1.00 79.12 80 ASN A O 1
ATOM 629 N N . ILE A 1 81 ? 2.578 1.050 -13.883 1.00 88.62 81 ILE A N 1
ATOM 630 C CA . ILE A 1 81 ? 3.487 0.115 -13.211 1.00 88.62 81 ILE A CA 1
ATOM 631 C C . ILE A 1 81 ? 2.753 -1.159 -12.740 1.00 88.62 81 ILE A C 1
ATOM 633 O O . ILE A 1 81 ? 1.594 -1.095 -12.296 1.00 88.62 81 ILE A O 1
ATOM 637 N N . PRO A 1 82 ? 3.381 -2.345 -12.839 1.00 93.44 82 PRO A N 1
ATOM 638 C CA . PRO A 1 82 ? 2.762 -3.606 -12.449 1.00 93.44 82 PRO A CA 1
ATOM 639 C C . PRO A 1 82 ? 2.728 -3.799 -10.926 1.00 93.44 82 PRO A C 1
ATOM 641 O O . PRO A 1 82 ? 3.555 -3.275 -10.186 1.00 93.44 82 PRO A O 1
ATOM 644 N N . TYR A 1 83 ? 1.803 -4.635 -10.450 1.00 94.44 83 TYR A N 1
ATOM 645 C CA . TYR A 1 83 ? 1.851 -5.171 -9.084 1.00 94.44 83 TYR A CA 1
ATOM 646 C C . TYR A 1 83 ? 2.844 -6.329 -8.987 1.00 94.44 83 TYR A C 1
ATOM 648 O O . TYR A 1 83 ? 2.862 -7.205 -9.862 1.00 94.44 83 TYR A O 1
ATOM 656 N N . THR A 1 84 ? 3.586 -6.399 -7.881 1.00 95.00 84 THR A N 1
ATOM 657 C CA . THR A 1 84 ? 4.449 -7.553 -7.591 1.00 95.00 84 THR A CA 1
ATOM 658 C C . THR A 1 84 ? 3.624 -8.840 -7.407 1.00 95.00 84 THR A C 1
ATOM 660 O O . THR A 1 84 ? 2.436 -8.781 -7.055 1.00 95.00 84 THR A O 1
ATOM 663 N N . PRO A 1 85 ? 4.218 -10.038 -7.594 1.00 95.31 85 PRO A N 1
ATOM 664 C CA . PRO A 1 85 ? 3.534 -11.305 -7.320 1.00 95.31 85 PRO A CA 1
ATOM 665 C C . PRO A 1 85 ? 2.972 -11.386 -5.894 1.00 95.31 85 PRO A C 1
ATOM 667 O O . PRO A 1 85 ? 1.874 -11.905 -5.683 1.00 95.31 85 PRO A O 1
ATOM 670 N N . ARG A 1 86 ? 3.687 -10.807 -4.921 1.00 95.38 86 ARG A N 1
ATOM 671 C CA . ARG A 1 86 ? 3.258 -10.757 -3.520 1.00 95.38 86 ARG A CA 1
ATOM 672 C C . ARG A 1 86 ? 1.988 -9.928 -3.349 1.00 95.38 86 ARG A C 1
ATOM 674 O O . ARG A 1 86 ? 1.066 -10.393 -2.687 1.00 95.38 86 ARG A O 1
ATOM 681 N N . VAL A 1 87 ? 1.885 -8.769 -4.004 1.00 95.25 87 VAL A N 1
ATOM 682 C CA . VAL A 1 87 ? 0.648 -7.973 -3.980 1.00 95.25 87 VAL A CA 1
ATOM 683 C C . VAL A 1 87 ? -0.505 -8.725 -4.636 1.00 95.25 87 VAL A C 1
ATOM 685 O O . VAL A 1 87 ? -1.590 -8.774 -4.068 1.00 95.25 87 VAL A O 1
ATOM 688 N N . LYS A 1 88 ? -0.284 -9.395 -5.774 1.00 92.94 88 LYS A N 1
ATOM 689 C CA . LYS A 1 88 ? -1.329 -10.228 -6.398 1.00 92.94 88 LYS A CA 1
ATOM 690 C C . LYS A 1 88 ? -1.850 -11.302 -5.434 1.00 92.94 88 LYS A C 1
ATOM 692 O O . LYS A 1 88 ? -3.057 -11.523 -5.376 1.00 92.94 88 LYS A O 1
ATOM 697 N N . LYS A 1 89 ? -0.962 -11.925 -4.646 1.00 93.75 89 LYS A N 1
ATOM 698 C CA . LYS A 1 89 ? -1.338 -12.882 -3.593 1.00 93.75 89 LYS A CA 1
ATOM 699 C C . LYS A 1 89 ? -2.140 -12.214 -2.471 1.00 93.75 89 LYS A C 1
ATOM 701 O O . LYS A 1 89 ? -3.176 -12.748 -2.098 1.00 93.75 89 LYS A O 1
ATOM 706 N N . VAL A 1 90 ? -1.707 -11.052 -1.975 1.00 93.81 90 VAL A N 1
ATOM 707 C CA . VAL A 1 90 ? -2.429 -10.285 -0.939 1.00 93.81 90 VAL A CA 1
ATOM 708 C C . VAL A 1 90 ? -3.842 -9.925 -1.397 1.00 93.81 90 VAL A C 1
ATOM 710 O O . VAL A 1 90 ? -4.797 -10.167 -0.669 1.00 93.81 90 VAL A O 1
ATOM 713 N N . LEU A 1 91 ? -4.001 -9.428 -2.625 1.00 91.31 91 LEU A N 1
ATOM 714 C CA . LEU A 1 91 ? -5.315 -9.097 -3.184 1.00 91.31 91 LEU A CA 1
ATOM 715 C C . LEU A 1 91 ? -6.201 -10.334 -3.373 1.00 91.31 91 LEU A C 1
ATOM 717 O O . LEU A 1 91 ? -7.410 -10.257 -3.183 1.00 91.31 91 LEU A O 1
ATOM 721 N N . ALA A 1 92 ? -5.612 -11.479 -3.729 1.00 90.31 92 ALA A N 1
ATOM 722 C CA . ALA A 1 92 ? -6.345 -12.736 -3.833 1.00 90.31 92 ALA A CA 1
ATOM 723 C C . ALA A 1 92 ? -6.800 -13.273 -2.466 1.00 90.31 92 ALA A C 1
ATOM 725 O O . ALA A 1 92 ? -7.864 -13.877 -2.400 1.00 90.31 92 ALA A O 1
ATOM 726 N N . LEU A 1 93 ? -6.012 -13.069 -1.403 1.00 90.81 93 LEU A N 1
ATOM 727 C CA . LEU A 1 93 ? -6.395 -13.411 -0.029 1.00 90.81 93 LEU A CA 1
ATOM 728 C C . LEU A 1 93 ? -7.507 -12.485 0.471 1.00 90.81 93 LEU A C 1
ATOM 730 O O . LEU A 1 93 ? -8.538 -12.969 0.909 1.00 90.81 93 LEU A O 1
ATOM 734 N N . ALA A 1 94 ? -7.354 -11.172 0.291 1.00 86.69 94 ALA A N 1
ATOM 735 C CA . ALA A 1 94 ? -8.351 -10.183 0.704 1.00 86.69 94 ALA A CA 1
ATOM 736 C C . ALA A 1 94 ? -9.712 -10.329 -0.000 1.00 86.69 94 ALA A C 1
ATOM 738 O O . ALA A 1 94 ? -10.699 -9.796 0.480 1.00 86.69 94 ALA A O 1
ATOM 739 N N . GLY A 1 95 ? -9.770 -11.003 -1.154 1.00 83.88 95 GLY A N 1
ATOM 740 C CA . GLY A 1 95 ? -11.029 -11.322 -1.832 1.00 83.88 95 GLY A CA 1
ATOM 741 C C . GLY A 1 95 ? -11.681 -12.640 -1.396 1.00 83.88 95 GLY A C 1
ATOM 742 O O . GLY A 1 95 ? -12.688 -13.015 -1.996 1.00 83.88 95 GLY A O 1
ATOM 743 N N . LYS A 1 96 ? -11.074 -13.385 -0.462 1.00 82.00 96 LYS A N 1
ATOM 744 C CA . LYS A 1 96 ? -11.610 -14.633 0.116 1.00 82.00 96 LYS A CA 1
ATOM 745 C C . LYS A 1 96 ? -12.146 -14.459 1.539 1.00 82.00 96 LYS A C 1
ATOM 747 O O . LYS A 1 96 ? -12.922 -15.308 1.963 1.00 82.00 96 LYS A O 1
ATOM 752 N N . GLU A 1 97 ? -11.689 -13.420 2.232 1.00 69.44 97 GLU A N 1
ATOM 753 C CA . GLU A 1 97 ? -12.206 -12.959 3.528 1.00 69.44 97 GLU A CA 1
ATOM 754 C C . GLU A 1 97 ? -13.447 -12.080 3.321 1.00 69.44 97 GLU A C 1
ATOM 756 O O . GLU A 1 97 ? -14.362 -12.141 4.169 1.00 69.44 97 GLU A O 1
#